Protein AF-A0A8C0GMZ9-F1 (afdb_monomer)

Mean predicted aligned error: 9.95 Å

Sequence (131 aa):
MNNCVLLEEQLIKKSQQKRRTSPSNFKVRFFVLTKSKLAYFEHRHGKKRTLKGSIELSRIKCVEIVKSDITIPCNYKYPFQVLHDNYLLYVFAPDRESRQRWVFTLKEGNLSPVCNQIKSSKSLIPALLSQ

Foldseek 3Di:
DPQDWPDKDWWWKWDLCPDVPDDTDIDTWIWTDGLFKIWTFDDDPPDDTHTPDIDTLLQWPDKAWDDDPDDDPDQFDTWIWTDGPNTIIIIGDNDDVRNVSVRVVSVVSNPDPDDPPPPPDDPDDPPDDDD

Organism: Chelonoidis abingdonii (NCBI:txid106734)

pLDDT: mean 81.91, std 19.22, range [35.94, 97.56]

Solvent-accessible surface area (backbone atoms only — not comparable to full-atom values): 8079 Å² total; per-residue (Å²): 132,86,81,56,68,76,46,71,49,77,32,37,33,44,53,62,49,92,47,94,86,49,72,86,44,78,41,77,27,41,36,39,29,41,85,59,31,45,34,33,21,44,73,50,92,98,49,78,72,40,83,73,50,71,43,49,36,92,49,48,79,47,68,46,79,53,86,70,98,60,88,65,96,55,94,40,78,27,40,31,38,40,34,32,91,94,43,59,42,43,37,22,20,78,39,67,64,56,35,50,52,53,48,50,53,53,49,57,56,53,69,56,83,66,73,90,73,84,85,80,86,85,90,76,81,83,90,80,88,89,130

Radius of gyration: 19.08 Å; Cα contacts (8 Å, |Δi|>4): 216; chains: 1; bounding box: 41×77×28 Å

Nearest PDB structures (foldseek):
  1b55-assembly1_A-2  TM=9.196E-01  e=3.802E-11  Homo sapiens
  1bwn-assembly1_A  TM=8.722E-01  e=1.535E-10  Homo sapiens
  2lul-assembly1_A  TM=8.577E-01  e=1.815E-10  Homo sapiens
  7csp-assembly1_A  TM=6.794E-01  e=3.666E-04  Mus musculus
  7cso-assembly3_C  TM=7.106E-01  e=6.059E-04  Mus musculus

Secondary structure (DSSP, 8-state):
----EEEEEEEEEEP---STT----EEEEEEEEESSEEEEEE--TTSPPEEEEEEEGGGEEEEEEPP--S--SSS--EEEEEEETTEEEEEEESSHHHHHHHHHHHHHHHS--S----SS-----------

Structure (mmCIF, N/CA/C/O backbone):
data_AF-A0A8C0GMZ9-F1
#
_entry.id   AF-A0A8C0GMZ9-F1
#
loop_
_atom_site.group_PDB
_atom_site.id
_atom_site.type_symbol
_atom_site.label_atom_id
_atom_site.label_alt_id
_atom_site.label_comp_id
_atom_site.label_asym_id
_atom_site.label_entity_id
_atom_site.label_seq_id
_atom_site.pdbx_PDB_ins_code
_atom_site.Cartn_x
_atom_site.Cartn_y
_atom_site.Cartn_z
_atom_site.occupancy
_atom_site.B_iso_or_equiv
_atom_site.auth_seq_id
_atom_site.auth_comp_id
_atom_site.auth_asym_id
_atom_site.auth_atom_id
_atom_site.pdbx_PDB_model_num
ATOM 1 N N . MET A 1 1 ? -22.283 4.941 6.975 1.00 40.41 1 MET A N 1
ATOM 2 C CA . MET A 1 1 ? -20.815 5.060 7.137 1.00 40.41 1 MET A CA 1
ATOM 3 C C . MET A 1 1 ? -20.193 5.075 5.754 1.00 40.41 1 MET A C 1
ATOM 5 O O . MET A 1 1 ? -20.191 4.053 5.078 1.00 40.41 1 MET A O 1
ATOM 9 N N . ASN A 1 2 ? -19.768 6.249 5.290 1.00 46.31 2 ASN A N 1
ATOM 10 C CA . ASN A 1 2 ? -19.282 6.433 3.926 1.00 46.31 2 ASN A CA 1
ATOM 11 C C . ASN A 1 2 ? -17.911 5.763 3.783 1.00 46.31 2 ASN A C 1
ATOM 13 O O . ASN A 1 2 ? -16.891 6.349 4.144 1.00 46.31 2 ASN A O 1
ATOM 17 N N . ASN A 1 3 ? -17.886 4.536 3.255 1.00 61.22 3 ASN A N 1
ATOM 18 C CA . ASN A 1 3 ? -16.670 3.833 2.836 1.00 61.22 3 ASN A CA 1
ATOM 19 C C . ASN A 1 3 ? -16.117 4.470 1.552 1.00 61.22 3 ASN A C 1
ATOM 21 O O . ASN A 1 3 ? -15.973 3.803 0.533 1.00 61.22 3 ASN A O 1
ATOM 25 N N . CYS A 1 4 ? -15.869 5.780 1.586 1.00 84.94 4 CYS A N 1
ATOM 26 C CA . CYS A 1 4 ? -15.321 6.503 0.453 1.00 84.94 4 CYS A CA 1
ATOM 27 C C . CYS A 1 4 ? -13.917 5.954 0.179 1.00 84.94 4 CYS A C 1
ATOM 29 O O . CYS A 1 4 ? -13.019 6.060 1.025 1.00 84.94 4 CYS A O 1
ATOM 31 N N . VAL A 1 5 ? -13.780 5.288 -0.965 1.00 91.62 5 VAL A N 1
ATOM 32 C CA . VAL A 1 5 ? -12.515 4.754 -1.460 1.00 91.62 5 VAL A CA 1
ATOM 33 C C . VAL A 1 5 ? -11.678 5.938 -1.928 1.00 91.62 5 VAL A C 1
ATOM 35 O O . VAL A 1 5 ? -12.127 6.731 -2.748 1.00 91.62 5 VAL A O 1
ATOM 38 N N . LEU A 1 6 ? -10.479 6.072 -1.364 1.00 93.81 6 LEU A N 1
ATOM 39 C CA . LEU A 1 6 ? -9.516 7.109 -1.730 1.00 93.81 6 LEU A CA 1
ATOM 40 C C . LEU A 1 6 ? -8.681 6.674 -2.933 1.00 93.81 6 LEU A C 1
ATOM 42 O O . LEU A 1 6 ? -8.455 7.464 -3.841 1.00 93.81 6 LEU A O 1
ATOM 46 N N . LEU A 1 7 ? -8.225 5.419 -2.927 1.00 96.19 7 LEU A N 1
ATOM 47 C CA . LEU A 1 7 ? -7.484 4.801 -4.021 1.00 96.19 7 LEU A CA 1
ATOM 48 C C . LEU A 1 7 ? -7.869 3.335 -4.129 1.00 96.19 7 LEU A C 1
ATOM 50 O O . LEU A 1 7 ? -8.042 2.651 -3.118 1.00 96.19 7 LEU A O 1
ATOM 54 N N . GLU A 1 8 ? -7.919 2.829 -5.349 1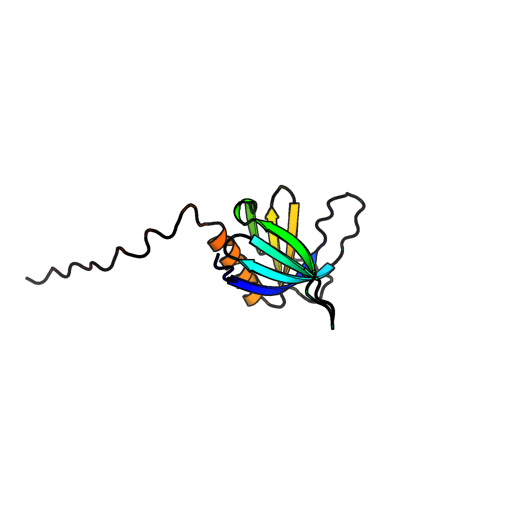.00 96.19 8 GLU A N 1
ATOM 55 C CA . GLU A 1 8 ? -7.929 1.401 -5.596 1.00 96.19 8 GLU A CA 1
ATOM 56 C C . GLU A 1 8 ? -7.160 1.064 -6.866 1.00 96.19 8 GLU A C 1
ATOM 58 O O . GLU A 1 8 ? -7.229 1.785 -7.857 1.00 96.19 8 GLU A O 1
ATOM 63 N N . GLU A 1 9 ? -6.371 -0.005 -6.818 1.00 96.12 9 GLU A N 1
ATOM 64 C CA . GLU A 1 9 ? -5.490 -0.375 -7.923 1.00 96.12 9 GLU A CA 1
ATOM 65 C C . GLU A 1 9 ? -5.011 -1.819 -7.782 1.00 96.12 9 GLU A C 1
ATOM 67 O O . GLU A 1 9 ? -4.903 -2.368 -6.680 1.00 96.12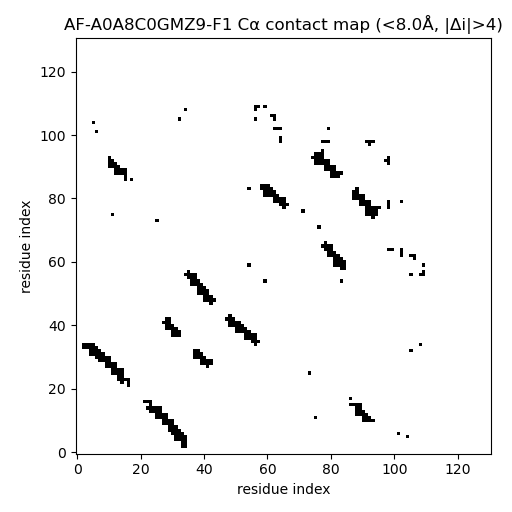 9 GLU A O 1
ATOM 72 N N . GLN A 1 10 ? -4.683 -2.452 -8.905 1.00 95.88 10 GLN A N 1
ATOM 73 C CA . GLN A 1 10 ? -3.991 -3.730 -8.898 1.00 95.88 10 GLN A CA 1
ATOM 74 C C . GLN A 1 10 ? -2.487 -3.513 -8.703 1.00 95.88 10 GLN A C 1
ATOM 76 O O . GLN A 1 10 ? -1.820 -2.950 -9.561 1.00 95.88 10 GLN A O 1
ATOM 81 N N . LEU A 1 11 ? -1.939 -4.019 -7.598 1.00 96.12 11 LEU A N 1
ATOM 82 C CA . LEU A 1 11 ? -0.521 -3.900 -7.250 1.00 96.12 11 LEU A CA 1
ATOM 83 C C . LEU A 1 11 ? 0.079 -5.281 -6.965 1.00 96.12 11 LEU A C 1
ATOM 85 O O . LEU A 1 11 ? -0.634 -6.252 -6.684 1.00 96.12 11 LEU A O 1
ATOM 89 N N . ILE A 1 12 ? 1.407 -5.391 -6.985 1.00 95.25 12 ILE A N 1
ATOM 90 C CA . ILE A 1 12 ? 2.094 -6.625 -6.586 1.00 95.25 12 ILE A CA 1
ATOM 91 C C . ILE A 1 12 ? 2.523 -6.506 -5.128 1.00 95.25 12 ILE A C 1
ATOM 93 O O . ILE A 1 12 ? 3.249 -5.599 -4.744 1.00 95.25 12 ILE A O 1
ATOM 97 N N . LYS A 1 13 ? 2.107 -7.466 -4.307 1.00 94.50 13 LYS A N 1
ATOM 98 C CA . LYS A 1 13 ? 2.488 -7.581 -2.900 1.00 94.50 13 LYS A CA 1
ATOM 99 C C . LYS A 1 13 ? 3.576 -8.639 -2.725 1.00 94.50 13 LYS A C 1
ATOM 101 O O . LYS A 1 13 ? 3.390 -9.775 -3.167 1.00 94.50 13 LYS A O 1
ATOM 106 N N . LYS A 1 14 ? 4.632 -8.328 -1.966 1.00 92.31 14 LYS A N 1
ATOM 107 C CA . LYS A 1 14 ? 5.573 -9.337 -1.439 1.00 92.31 14 LYS A CA 1
ATOM 108 C C . LYS A 1 14 ? 5.030 -9.967 -0.152 1.00 92.31 14 LYS A C 1
ATOM 110 O O . LYS A 1 14 ? 4.336 -9.331 0.655 1.00 92.31 14 LYS A O 1
ATOM 115 N N . SER A 1 15 ? 5.316 -11.242 0.075 1.00 87.31 15 SER A N 1
ATOM 116 C CA . SER A 1 15 ? 5.094 -11.886 1.372 1.00 87.31 15 SER A CA 1
ATOM 117 C C . SER A 1 15 ? 5.911 -11.180 2.457 1.00 87.31 15 SER A C 1
ATOM 119 O O . SER A 1 15 ? 7.091 -10.916 2.256 1.00 87.31 15 SER A O 1
ATOM 121 N N . GLN A 1 16 ? 5.308 -10.941 3.624 1.00 85.31 16 GLN A N 1
ATOM 122 C CA . GLN A 1 16 ? 5.971 -10.277 4.759 1.00 85.31 16 GLN A CA 1
ATOM 123 C C . GLN A 1 16 ? 6.966 -11.194 5.502 1.00 85.31 16 GLN A C 1
ATOM 125 O O . GLN A 1 16 ? 7.560 -10.760 6.474 1.00 85.31 16 GLN A O 1
ATOM 130 N N . GLN A 1 17 ? 7.105 -12.463 5.085 1.00 80.12 17 GLN A N 1
ATOM 131 C CA . GLN A 1 17 ? 8.015 -13.462 5.674 1.00 80.12 17 GLN A CA 1
ATOM 132 C C . GLN A 1 17 ? 7.959 -13.517 7.212 1.00 80.12 17 GLN A C 1
ATOM 134 O O . GLN A 1 17 ? 8.977 -13.508 7.890 1.00 80.12 17 GLN A O 1
ATOM 139 N N . LYS A 1 18 ? 6.745 -13.619 7.773 1.00 79.75 18 LYS A N 1
ATOM 140 C CA . LYS A 1 18 ? 6.526 -13.661 9.232 1.00 79.75 18 LYS A CA 1
ATOM 141 C C . LYS A 1 18 ? 7.203 -14.849 9.938 1.00 79.75 18 LYS A C 1
ATOM 143 O O . LYS A 1 18 ? 7.337 -14.827 11.154 1.00 79.75 18 LYS A O 1
ATOM 148 N N . ARG A 1 19 ? 7.603 -15.889 9.195 1.00 81.12 19 ARG A N 1
ATOM 149 C CA . ARG A 1 19 ? 8.441 -16.998 9.677 1.00 81.12 19 ARG A CA 1
ATOM 150 C C . ARG A 1 19 ? 9.739 -17.026 8.873 1.00 81.12 19 ARG A C 1
ATOM 152 O O . ARG A 1 19 ? 9.684 -16.884 7.651 1.00 81.12 19 ARG A O 1
ATOM 159 N N . ARG A 1 20 ? 10.869 -17.305 9.535 1.00 76.62 20 ARG A N 1
ATOM 160 C CA . ARG A 1 20 ? 12.224 -17.293 8.941 1.00 76.62 20 ARG A CA 1
ATOM 161 C C . ARG A 1 20 ? 12.351 -18.130 7.662 1.00 76.62 20 ARG A C 1
ATOM 163 O O . ARG A 1 20 ? 13.004 -17.710 6.720 1.00 76.62 20 ARG A O 1
ATOM 170 N N . THR A 1 21 ? 11.700 -19.289 7.608 1.00 82.12 21 THR A N 1
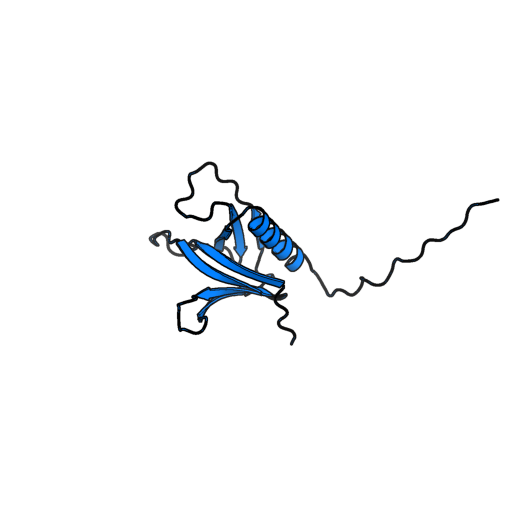ATOM 171 C CA . THR A 1 21 ? 11.769 -20.235 6.479 1.00 82.12 21 THR A CA 1
ATOM 172 C C . THR A 1 21 ? 10.749 -19.957 5.369 1.00 82.12 21 THR A C 1
ATOM 174 O O . THR A 1 21 ? 10.660 -20.720 4.412 1.00 82.12 21 THR A O 1
ATOM 177 N N . SER A 1 22 ? 9.941 -18.893 5.475 1.00 79.06 22 SER A N 1
ATOM 178 C CA . SER A 1 22 ? 8.889 -18.615 4.489 1.00 79.06 22 SER A CA 1
ATOM 179 C C . SER A 1 22 ? 9.473 -18.123 3.159 1.00 79.06 22 SER A C 1
ATOM 181 O O . SER A 1 22 ? 10.183 -17.108 3.152 1.00 79.06 22 SER A O 1
ATOM 183 N N . PRO A 1 23 ? 9.107 -18.750 2.024 1.00 78.12 23 PRO A N 1
ATOM 184 C CA . PRO A 1 23 ? 9.517 -18.286 0.705 1.00 78.12 23 PRO A CA 1
ATOM 185 C C . PRO A 1 23 ? 9.061 -16.851 0.430 1.00 78.12 23 PRO A C 1
ATOM 187 O O . PRO A 1 23 ? 7.956 -16.447 0.810 1.00 78.12 23 PRO A O 1
ATOM 190 N N . SER A 1 24 ? 9.906 -16.091 -0.268 1.00 79.88 24 SER A N 1
ATOM 191 C CA . SER A 1 24 ? 9.575 -14.742 -0.724 1.00 79.88 24 SER A CA 1
ATOM 192 C C . SER A 1 24 ? 8.674 -14.810 -1.953 1.00 79.88 24 SER A C 1
ATOM 194 O O . SER A 1 24 ? 9.136 -15.030 -3.066 1.00 79.88 24 SER A O 1
ATOM 196 N N . ASN A 1 25 ? 7.371 -14.639 -1.748 1.00 88.31 25 ASN A N 1
ATOM 197 C CA . ASN A 1 25 ? 6.380 -14.752 -2.811 1.00 88.31 25 ASN A CA 1
ATOM 198 C C . ASN A 1 25 ? 5.837 -13.387 -3.227 1.00 88.31 25 ASN A C 1
ATOM 200 O O . ASN A 1 25 ? 5.406 -12.599 -2.383 1.00 88.31 25 ASN A O 1
ATOM 204 N N . PHE A 1 26 ? 5.769 -13.158 -4.537 1.00 90.88 26 PHE A N 1
ATOM 205 C CA . PHE A 1 26 ? 5.122 -12.001 -5.150 1.00 90.88 26 PHE A CA 1
ATOM 206 C C . PHE A 1 26 ? 3.729 -12.398 -5.626 1.00 90.88 26 PHE A C 1
ATOM 208 O O . PHE A 1 26 ? 3.555 -13.415 -6.299 1.00 90.88 26 PHE A O 1
ATOM 215 N N . LYS A 1 27 ? 2.711 -11.631 -5.241 1.00 92.25 27 LYS A N 1
ATOM 216 C CA . LYS A 1 27 ? 1.322 -11.914 -5.603 1.00 92.25 27 LYS A CA 1
ATOM 217 C C . LYS A 1 27 ? 0.611 -10.636 -6.014 1.00 92.25 27 LYS A C 1
ATOM 219 O O . LYS A 1 27 ? 0.598 -9.668 -5.259 1.00 92.25 27 LYS A O 1
ATOM 224 N N . VAL A 1 28 ? -0.036 -10.679 -7.172 1.00 93.94 28 VAL A N 1
ATOM 225 C CA . VAL A 1 28 ? -0.956 -9.632 -7.620 1.00 93.94 28 VAL A CA 1
ATOM 226 C C . VAL A 1 28 ? -2.148 -9.574 -6.664 1.00 93.94 28 VAL A C 1
ATOM 228 O O . VAL A 1 28 ? -2.736 -10.607 -6.314 1.00 93.94 28 VAL A O 1
ATOM 231 N N . ARG A 1 29 ? -2.476 -8.377 -6.184 1.00 95.69 29 ARG A N 1
ATOM 232 C CA . ARG A 1 29 ? -3.608 -8.113 -5.295 1.00 95.69 29 ARG A CA 1
ATOM 233 C C . ARG A 1 29 ? -4.282 -6.817 -5.711 1.00 95.69 29 ARG A C 1
ATOM 235 O O . ARG A 1 29 ? -3.616 -5.874 -6.119 1.00 95.69 29 ARG A O 1
ATOM 242 N N . PHE A 1 30 ? -5.598 -6.779 -5.565 1.00 96.25 30 PHE A N 1
ATOM 243 C CA . PHE A 1 30 ? -6.352 -5.547 -5.730 1.00 96.25 30 PHE A CA 1
ATOM 244 C C . PHE A 1 30 ? -6.357 -4.812 -4.390 1.00 96.25 30 PHE A C 1
ATOM 246 O O . PHE A 1 30 ? -6.900 -5.339 -3.418 1.00 96.25 30 PHE A O 1
ATOM 253 N N . PHE A 1 31 ? -5.688 -3.669 -4.312 1.00 97.44 31 PHE A N 1
ATOM 254 C CA . PHE A 1 31 ? -5.610 -2.842 -3.114 1.00 97.44 31 PHE A CA 1
ATOM 255 C C . PHE A 1 31 ? -6.726 -1.806 -3.118 1.00 97.44 31 PHE A C 1
ATOM 257 O O . PHE A 1 31 ? -7.063 -1.267 -4.163 1.00 97.44 31 PHE A O 1
ATOM 264 N N . VAL A 1 32 ? -7.279 -1.536 -1.939 1.00 96.88 32 VAL A N 1
ATOM 265 C CA . VAL A 1 32 ? -8.301 -0.517 -1.701 1.00 96.88 32 VAL A CA 1
ATOM 266 C C . VAL A 1 32 ? -7.907 0.247 -0.446 1.00 96.88 32 VAL A C 1
ATOM 268 O O . VAL A 1 32 ? -7.787 -0.337 0.634 1.00 96.88 32 VAL A O 1
ATOM 271 N N . LEU A 1 33 ? -7.704 1.548 -0.590 1.00 96.25 33 LEU A N 1
ATOM 272 C CA . LEU A 1 33 ? -7.460 2.483 0.494 1.00 96.25 33 LEU A CA 1
ATOM 273 C C . LEU A 1 33 ? -8.740 3.249 0.793 1.00 96.25 33 LEU A C 1
ATOM 275 O O . LEU A 1 33 ? -9.316 3.884 -0.087 1.00 96.25 33 LEU A O 1
ATOM 279 N N . THR A 1 34 ? -9.165 3.222 2.046 1.00 94.31 34 THR A N 1
ATOM 280 C CA . THR A 1 34 ? -10.224 4.088 2.567 1.00 94.31 34 THR A CA 1
ATOM 281 C C . THR A 1 34 ? -9.637 5.055 3.588 1.00 94.31 34 THR A C 1
ATOM 283 O O . THR A 1 34 ? -8.463 4.970 3.940 1.00 94.31 34 THR A O 1
ATOM 286 N N . LYS A 1 35 ? -10.475 5.939 4.134 1.00 90.88 35 LYS A N 1
ATOM 287 C CA . LYS A 1 35 ? -10.097 6.835 5.240 1.00 90.88 35 LYS A CA 1
ATOM 288 C C . LYS A 1 35 ? -9.732 6.120 6.550 1.00 90.88 35 LYS A C 1
ATOM 290 O O . LYS A 1 35 ? -9.273 6.776 7.471 1.00 90.88 35 LYS A O 1
ATOM 295 N N . SER A 1 36 ? -9.985 4.815 6.671 1.00 91.62 36 SER A N 1
ATOM 296 C CA . SER A 1 36 ? -9.765 4.063 7.916 1.00 91.62 36 SER A CA 1
ATOM 297 C C . SER A 1 36 ? -8.813 2.883 7.768 1.00 91.62 36 SER A C 1
ATOM 299 O O . SER A 1 36 ? -8.195 2.473 8.750 1.00 91.62 36 SER A O 1
ATOM 301 N N . LYS A 1 37 ? -8.671 2.317 6.563 1.00 95.00 37 LYS A N 1
ATOM 302 C CA . LYS A 1 37 ? -7.835 1.135 6.352 1.00 95.00 37 LYS A CA 1
ATOM 303 C C . LYS A 1 37 ? -7.312 1.004 4.928 1.00 95.00 37 LYS A C 1
ATOM 305 O O . LYS A 1 37 ? -7.956 1.403 3.961 1.00 95.00 37 LYS A O 1
ATOM 310 N N . LEU A 1 38 ? -6.184 0.317 4.819 1.00 96.75 38 LEU A N 1
ATOM 311 C CA . LEU A 1 38 ? -5.646 -0.258 3.596 1.00 96.75 38 LEU A CA 1
ATOM 312 C C . LEU A 1 38 ? -6.013 -1.746 3.545 1.00 96.75 38 LEU A C 1
ATOM 314 O O . LEU A 1 38 ? -5.515 -2.540 4.342 1.00 96.75 38 LEU A O 1
ATOM 318 N N . ALA A 1 39 ? -6.873 -2.148 2.615 1.00 96.88 39 ALA A N 1
ATOM 319 C CA . ALA A 1 39 ? -7.275 -3.538 2.408 1.00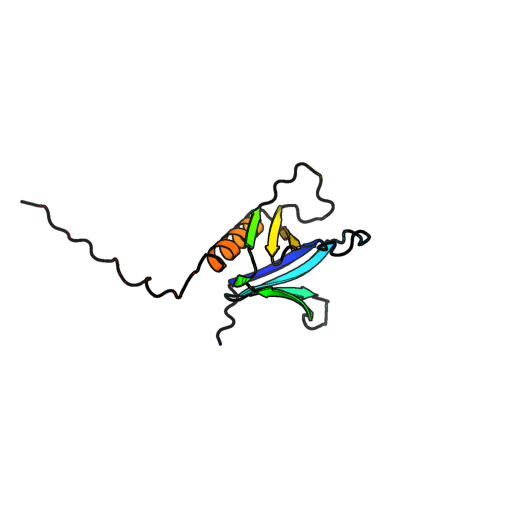 96.88 39 ALA A CA 1
ATOM 320 C C . ALA A 1 39 ? -6.749 -4.073 1.074 1.00 96.88 39 ALA A C 1
ATOM 322 O O . ALA A 1 39 ? -6.577 -3.324 0.117 1.00 96.88 39 ALA A O 1
ATOM 323 N N . TYR A 1 40 ? -6.507 -5.380 0.994 1.00 96.81 40 TYR A N 1
ATOM 324 C CA . TYR A 1 40 ? -6.125 -6.022 -0.258 1.00 96.81 40 TYR A CA 1
ATOM 325 C C . TYR A 1 40 ? -6.823 -7.359 -0.465 1.00 96.81 40 TYR A C 1
ATOM 327 O O . TYR A 1 40 ? -6.989 -8.178 0.447 1.00 96.81 40 TYR A O 1
ATOM 335 N N . PHE A 1 41 ? -7.200 -7.586 -1.716 1.00 96.19 41 PHE A N 1
ATOM 336 C CA . PHE A 1 41 ? -8.064 -8.673 -2.129 1.00 96.19 41 PHE A CA 1
ATOM 337 C C . PHE A 1 41 ? -7.368 -9.559 -3.155 1.00 96.19 41 PHE A C 1
ATOM 339 O O . PHE A 1 41 ? -6.560 -9.115 -3.974 1.00 96.19 41 PHE A O 1
ATOM 346 N N . GLU A 1 42 ? -7.697 -10.841 -3.114 1.00 94.75 42 GLU A N 1
ATOM 347 C CA . GLU A 1 42 ? -7.475 -11.732 -4.240 1.00 94.75 42 GLU A CA 1
ATOM 348 C C . GLU A 1 42 ? -8.609 -11.533 -5.247 1.00 94.75 42 GLU A C 1
ATOM 350 O O . GLU A 1 42 ? -9.788 -11.633 -4.896 1.00 94.75 42 GLU A O 1
ATOM 355 N N . HIS A 1 43 ? -8.238 -11.248 -6.492 1.00 87.94 43 HIS A N 1
ATOM 356 C CA . HIS A 1 43 ? -9.158 -11.159 -7.612 1.00 87.94 43 HIS A CA 1
ATOM 357 C C . HIS A 1 43 ? -8.873 -12.330 -8.554 1.00 87.94 43 HIS A C 1
ATOM 359 O O . HIS A 1 43 ? -7.756 -12.473 -9.047 1.00 87.94 43 HIS A O 1
ATOM 365 N N . ARG A 1 44 ? -9.861 -13.209 -8.730 1.00 86.38 44 ARG A N 1
ATOM 366 C CA . ARG A 1 44 ? -9.820 -14.314 -9.694 1.00 86.38 44 ARG A CA 1
ATOM 367 C C . ARG A 1 44 ? -10.937 -14.088 -10.702 1.00 86.38 44 ARG A C 1
ATOM 369 O O . ARG A 1 44 ? -12.031 -13.692 -10.300 1.00 86.38 44 ARG A O 1
ATOM 376 N N . HIS A 1 45 ? -10.671 -14.363 -11.975 1.00 84.38 45 HIS A N 1
ATOM 377 C CA . HIS A 1 45 ? -11.686 -14.271 -13.022 1.00 84.38 45 HIS A CA 1
ATOM 378 C C . HIS A 1 45 ? -12.919 -15.108 -12.651 1.00 84.38 45 HIS A C 1
ATOM 380 O O . HIS A 1 45 ? -12.792 -16.229 -12.155 1.00 84.38 45 HIS A O 1
ATOM 386 N N . GLY A 1 46 ? -14.107 -14.523 -12.821 1.00 86.06 46 GLY A N 1
ATOM 387 C CA . GLY A 1 46 ? -15.385 -15.172 -12.510 1.00 86.06 46 GLY A CA 1
ATOM 388 C C . GLY A 1 46 ? -15.704 -15.336 -11.017 1.00 86.06 46 GLY A C 1
ATOM 389 O O . GLY A 1 46 ? -16.691 -15.986 -10.687 1.00 86.06 46 GLY A O 1
ATOM 390 N N . LYS A 1 47 ? -14.906 -14.774 -10.093 1.00 87.12 47 LYS A N 1
ATOM 391 C CA . LYS A 1 47 ? -15.164 -14.859 -8.643 1.00 87.12 47 LYS A CA 1
ATOM 392 C C . LYS A 1 47 ? -15.205 -13.486 -7.978 1.00 87.12 47 LYS A C 1
ATOM 394 O O . LYS A 1 47 ? -14.475 -12.566 -8.347 1.00 87.12 47 LYS A O 1
ATOM 399 N N . LYS A 1 48 ? -16.023 -13.370 -6.925 1.00 88.50 48 LYS A N 1
ATOM 400 C CA . LYS A 1 48 ? -16.034 -12.190 -6.048 1.00 88.50 48 LYS A CA 1
ATOM 401 C C . LYS A 1 48 ? -14.652 -11.988 -5.414 1.00 88.50 48 LYS A C 1
ATOM 403 O O . LYS A 1 48 ? -13.960 -12.949 -5.066 1.00 88.50 48 LYS A O 1
ATOM 408 N N . ARG A 1 49 ? -14.253 -10.722 -5.254 1.00 91.12 49 ARG A N 1
ATOM 409 C CA . ARG A 1 49 ? -12.994 -10.345 -4.593 1.00 91.12 49 ARG A CA 1
ATOM 410 C C . ARG A 1 49 ? -12.981 -10.906 -3.168 1.00 91.12 49 ARG A C 1
ATOM 412 O O . ARG A 1 49 ? -13.902 -10.660 -2.397 1.00 91.12 49 ARG A O 1
ATOM 419 N N . THR A 1 50 ? -11.935 -11.653 -2.821 1.00 95.06 50 THR A N 1
ATOM 420 C CA . THR A 1 50 ? -11.787 -12.263 -1.489 1.00 95.06 50 THR A CA 1
ATOM 421 C C . THR A 1 50 ? -10.775 -11.471 -0.670 1.00 95.06 50 THR A C 1
ATOM 423 O O . THR A 1 50 ? -9.635 -11.312 -1.110 1.00 95.06 50 THR A O 1
ATOM 426 N N . LEU A 1 51 ? -11.157 -10.985 0.515 1.00 96.12 51 LEU A N 1
ATOM 427 C CA . LEU A 1 51 ? -10.250 -10.242 1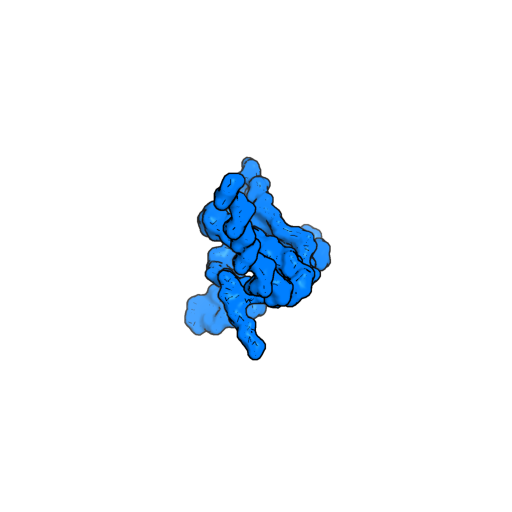.398 1.00 96.12 51 LEU A CA 1
ATOM 428 C C . LEU A 1 51 ? -9.092 -11.145 1.846 1.00 96.12 51 LEU A C 1
ATOM 430 O O . LEU A 1 51 ? -9.312 -12.248 2.340 1.00 96.12 51 LEU A O 1
ATOM 434 N N . LYS A 1 52 ? -7.851 -10.685 1.663 1.00 95.31 52 LYS A N 1
ATOM 435 C CA . LYS A 1 52 ? -6.644 -11.410 2.107 1.00 95.31 52 LYS A CA 1
ATOM 436 C C . LYS A 1 52 ? -5.945 -10.750 3.280 1.00 95.31 52 LYS A C 1
ATOM 438 O O . LYS A 1 52 ? -5.182 -11.415 3.972 1.00 95.31 52 LYS A O 1
ATOM 443 N N . GLY A 1 53 ? -6.186 -9.466 3.489 1.00 94.56 53 GLY A N 1
ATOM 444 C CA . GLY A 1 53 ? -5.721 -8.760 4.664 1.00 94.56 53 GLY A CA 1
ATOM 445 C C . GLY A 1 53 ? -6.120 -7.297 4.625 1.00 94.56 53 GLY A C 1
ATOM 446 O O . GLY A 1 53 ? -6.470 -6.752 3.577 1.00 94.56 53 GLY A O 1
ATOM 447 N N . SER A 1 54 ? -6.054 -6.678 5.793 1.00 95.75 54 SER A N 1
ATOM 448 C CA . SER A 1 54 ? -6.291 -5.258 5.988 1.00 95.75 54 SER A CA 1
ATOM 449 C C . SER A 1 54 ? -5.374 -4.724 7.075 1.00 95.75 54 SER A C 1
ATOM 451 O O . SER A 1 54 ? -5.020 -5.454 7.998 1.00 95.75 54 SER A O 1
ATOM 453 N N . ILE A 1 55 ? -5.005 -3.459 6.946 1.00 95.25 55 ILE A N 1
ATOM 454 C CA . ILE A 1 55 ? -4.196 -2.706 7.897 1.00 95.25 55 ILE A CA 1
ATOM 455 C C . ILE A 1 55 ? -4.989 -1.440 8.204 1.00 95.25 55 ILE A C 1
ATOM 457 O O . ILE A 1 55 ? -5.348 -0.709 7.283 1.00 95.25 55 ILE A O 1
ATOM 461 N N . GLU A 1 56 ? -5.310 -1.204 9.469 1.00 94.62 56 GLU A N 1
ATOM 462 C CA . GLU A 1 56 ? -5.909 0.066 9.888 1.00 94.62 56 GLU A CA 1
ATOM 463 C C . GLU A 1 56 ? -4.875 1.184 9.761 1.00 94.62 56 GLU A C 1
ATOM 465 O O . GLU A 1 56 ? -3.702 0.970 10.070 1.00 94.62 56 GLU A O 1
ATOM 470 N N . LEU A 1 57 ? -5.293 2.370 9.313 1.00 93.06 57 LEU A N 1
ATOM 471 C CA . LEU A 1 57 ? -4.361 3.487 9.112 1.00 93.06 57 LEU A CA 1
ATOM 472 C C . LEU A 1 57 ? -3.667 3.899 10.418 1.00 93.06 57 LEU A C 1
ATOM 474 O O . LEU A 1 57 ? -2.467 4.140 10.420 1.00 93.06 57 LEU A O 1
ATOM 478 N N . SER A 1 58 ? -4.374 3.827 11.548 1.00 92.12 58 SER A N 1
ATOM 479 C CA . SER A 1 58 ? -3.822 4.058 12.894 1.00 92.12 58 SER A CA 1
ATOM 480 C C . SER A 1 58 ? -2.645 3.144 13.260 1.00 92.12 58 SER A C 1
ATOM 482 O O . SER A 1 58 ? -1.852 3.481 14.135 1.00 92.12 58 SER A O 1
ATOM 484 N N . ARG A 1 59 ? -2.520 1.980 12.611 1.00 93.69 59 ARG A N 1
ATOM 485 C CA . ARG A 1 59 ? -1.459 0.992 12.864 1.00 93.69 59 ARG A CA 1
ATOM 486 C C . ARG A 1 59 ? -0.258 1.175 11.939 1.00 93.69 59 ARG A C 1
ATOM 488 O O . ARG A 1 59 ? 0.782 0.544 12.153 1.00 93.69 59 ARG A O 1
ATOM 495 N N . ILE A 1 60 ? -0.385 2.012 10.907 1.00 94.81 60 ILE A N 1
ATOM 496 C CA . ILE A 1 60 ? 0.711 2.328 9.996 1.00 94.81 60 ILE A CA 1
ATOM 497 C C . ILE A 1 60 ? 1.650 3.315 10.687 1.00 94.81 60 ILE A C 1
ATOM 499 O O . ILE A 1 60 ? 1.280 4.433 11.019 1.00 94.81 60 ILE A O 1
ATOM 503 N N . LYS A 1 61 ? 2.899 2.894 10.872 1.00 94.06 61 LYS A N 1
ATOM 504 C CA . LYS A 1 61 ? 3.956 3.694 11.501 1.00 94.06 61 LYS A CA 1
ATOM 505 C C . LYS A 1 61 ? 4.721 4.537 10.485 1.00 94.06 61 LYS A C 1
ATOM 507 O O . LYS A 1 61 ? 5.200 5.613 10.811 1.00 94.06 61 LYS A O 1
ATOM 512 N N . CYS A 1 62 ? 4.900 4.022 9.269 1.00 93.38 62 CYS A N 1
ATOM 513 C CA . CYS A 1 62 ? 5.714 4.670 8.245 1.00 93.38 62 CYS A CA 1
ATOM 514 C C . CYS A 1 62 ? 5.346 4.155 6.849 1.00 93.38 62 CYS A C 1
ATOM 516 O O . CYS A 1 62 ? 5.018 2.975 6.686 1.00 93.38 62 CYS A O 1
ATOM 518 N N . VAL A 1 63 ? 5.426 5.027 5.843 1.00 96.25 63 VAL A N 1
ATOM 519 C CA . VAL A 1 63 ? 5.250 4.682 4.427 1.00 96.25 63 VAL A CA 1
ATOM 520 C C . VAL A 1 63 ? 6.352 5.352 3.633 1.00 96.25 63 VAL A C 1
ATOM 522 O O . VAL A 1 63 ? 6.455 6.569 3.681 1.00 96.25 63 VAL A O 1
ATOM 525 N N . GLU A 1 64 ? 7.157 4.598 2.891 1.00 95.19 64 GLU A N 1
ATOM 526 C CA . GLU A 1 64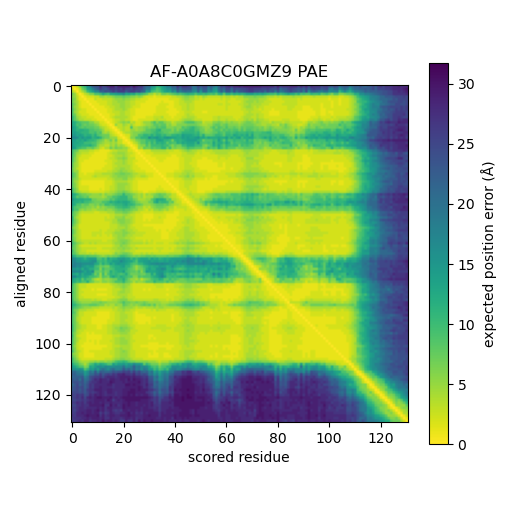 ? 8.282 5.176 2.149 1.00 95.19 64 GLU A CA 1
ATOM 527 C C . GLU A 1 64 ? 8.450 4.587 0.756 1.00 95.19 64 GLU A C 1
ATOM 529 O O . GLU A 1 64 ? 8.173 3.410 0.509 1.00 95.19 64 GLU A O 1
ATOM 534 N N . ILE A 1 65 ? 8.948 5.420 -0.158 1.00 95.56 65 ILE A N 1
ATOM 535 C CA . ILE A 1 65 ? 9.433 4.957 -1.457 1.00 95.56 65 ILE A CA 1
ATOM 536 C C . ILE A 1 65 ? 10.715 4.162 -1.222 1.00 95.56 65 ILE A C 1
ATOM 538 O O . ILE A 1 65 ? 11.637 4.635 -0.563 1.00 95.56 65 ILE A O 1
ATOM 542 N N . VAL A 1 66 ? 10.795 2.972 -1.812 1.00 91.62 66 VAL A N 1
ATOM 543 C CA . VAL A 1 66 ? 12.005 2.153 -1.747 1.00 91.62 66 VAL A CA 1
ATOM 544 C C . VAL A 1 66 ? 12.821 2.423 -3.005 1.00 91.62 66 VAL A C 1
ATOM 546 O O . VAL A 1 66 ? 12.327 2.267 -4.124 1.00 91.62 66 VAL A O 1
ATOM 549 N N . LYS A 1 67 ? 14.071 2.854 -2.827 1.00 85.81 67 LYS A N 1
ATOM 550 C CA . LYS A 1 67 ? 15.069 2.866 -3.901 1.00 85.81 67 LYS A CA 1
ATOM 551 C C . LYS A 1 67 ? 15.679 1.470 -3.967 1.00 85.81 67 LYS A C 1
ATOM 553 O O . LYS A 1 67 ? 15.980 0.889 -2.928 1.00 85.81 67 LYS A O 1
ATOM 558 N N . SER A 1 68 ? 15.779 0.904 -5.161 1.00 72.56 68 SER A N 1
ATOM 559 C CA . SER A 1 68 ? 16.370 -0.415 -5.347 1.00 72.56 68 SER A CA 1
ATOM 560 C C . SER A 1 68 ? 17.406 -0.330 -6.449 1.00 72.56 68 SER A C 1
ATOM 562 O O . SER A 1 68 ? 17.056 -0.049 -7.591 1.00 72.56 68 SER A O 1
ATOM 564 N N . ASP A 1 69 ? 18.654 -0.597 -6.081 1.00 71.31 69 ASP A N 1
ATOM 565 C CA . ASP A 1 69 ? 19.778 -0.732 -7.014 1.00 71.31 69 ASP A CA 1
ATOM 566 C C . ASP A 1 69 ? 19.901 -2.178 -7.536 1.00 71.31 69 ASP A C 1
ATOM 568 O O . ASP A 1 69 ? 20.797 -2.513 -8.303 1.00 71.31 69 ASP A O 1
ATOM 572 N N . ILE A 1 70 ? 18.980 -3.052 -7.111 1.00 71.81 70 ILE A N 1
ATOM 573 C CA . ILE A 1 70 ? 18.934 -4.476 -7.441 1.00 71.81 70 ILE A CA 1
ATOM 574 C C . ILE A 1 70 ? 17.786 -4.721 -8.420 1.00 71.81 70 ILE A C 1
ATOM 576 O O . ILE A 1 70 ? 16.710 -4.125 -8.327 1.00 71.81 70 ILE A O 1
ATOM 580 N N . THR A 1 71 ? 17.987 -5.651 -9.349 1.00 73.12 71 THR A N 1
ATOM 581 C CA . THR A 1 71 ? 16.953 -6.079 -10.289 1.00 73.12 71 THR A CA 1
ATOM 582 C C . THR A 1 71 ? 15.754 -6.678 -9.551 1.00 73.12 71 THR A C 1
ATOM 584 O O . THR A 1 71 ? 15.813 -7.741 -8.936 1.00 73.12 71 THR A O 1
ATOM 587 N N . ILE A 1 72 ? 14.616 -5.986 -9.623 1.00 76.50 72 ILE A N 1
ATOM 588 C CA . ILE A 1 72 ? 13.362 -6.462 -9.035 1.00 76.50 72 ILE A CA 1
ATOM 589 C C . ILE A 1 72 ? 12.847 -7.643 -9.878 1.00 76.50 72 ILE A C 1
ATOM 591 O O . ILE A 1 72 ? 12.573 -7.443 -11.066 1.00 76.50 72 ILE A O 1
ATOM 595 N N . PRO A 1 73 ? 12.637 -8.843 -9.303 1.00 74.50 73 PRO A N 1
ATOM 596 C CA . PRO A 1 73 ? 12.262 -10.051 -10.048 1.00 74.50 73 PRO A CA 1
ATOM 597 C C . PRO A 1 73 ? 10.773 -10.101 -10.449 1.00 74.50 73 PRO A C 1
ATOM 599 O O . PRO A 1 73 ? 10.234 -11.170 -10.715 1.00 74.50 73 PRO A O 1
ATOM 602 N N . CYS A 1 74 ? 10.071 -8.964 -10.467 1.00 76.38 74 CYS A N 1
ATOM 603 C CA . CYS A 1 74 ? 8.671 -8.871 -10.884 1.00 76.38 74 CYS A CA 1
ATOM 604 C C . CYS A 1 74 ? 8.464 -7.765 -11.930 1.00 76.38 74 CYS A C 1
ATOM 606 O O . CYS A 1 74 ? 9.329 -6.907 -12.125 1.00 76.38 74 CYS A O 1
ATOM 608 N N . ASN A 1 75 ? 7.315 -7.789 -12.612 1.00 80.06 75 ASN A N 1
ATOM 609 C CA . ASN A 1 75 ? 7.016 -6.867 -13.715 1.00 80.06 75 ASN A CA 1
ATOM 610 C C . ASN A 1 75 ? 6.858 -5.407 -13.260 1.00 80.06 75 ASN A C 1
ATOM 612 O O . ASN A 1 75 ? 7.031 -4.501 -14.064 1.00 80.06 75 ASN A O 1
ATOM 616 N N . TYR A 1 76 ? 6.542 -5.165 -11.984 1.00 86.44 76 TYR A N 1
ATOM 617 C CA . TYR A 1 76 ? 6.312 -3.820 -11.448 1.00 86.44 76 TYR A CA 1
ATOM 618 C C . TYR A 1 76 ? 7.580 -3.313 -10.759 1.00 86.44 76 TYR A C 1
ATOM 620 O O . TYR A 1 76 ? 8.035 -3.891 -9.772 1.00 86.44 76 TYR A O 1
ATOM 628 N N . LYS A 1 77 ? 8.176 -2.241 -11.295 1.00 86.88 77 LYS A N 1
ATOM 629 C CA . LYS A 1 77 ? 9.518 -1.768 -10.902 1.00 86.88 77 LYS A CA 1
ATOM 630 C C . LYS A 1 77 ? 9.518 -0.619 -9.895 1.00 86.88 77 LYS A C 1
ATOM 632 O O . LYS A 1 77 ? 10.586 -0.140 -9.526 1.00 86.88 77 LYS A O 1
ATOM 637 N N . TYR A 1 78 ? 8.352 -0.187 -9.418 1.00 92.94 78 TYR A N 1
ATOM 638 C CA . TYR A 1 78 ? 8.229 0.981 -8.544 1.00 92.94 78 TYR A CA 1
ATOM 639 C C . TYR A 1 78 ? 7.782 0.570 -7.133 1.00 92.94 78 TYR A C 1
ATOM 641 O O . TYR A 1 78 ? 6.592 0.640 -6.817 1.00 92.94 78 TYR A O 1
ATOM 649 N N . PRO A 1 79 ? 8.710 0.121 -6.263 1.00 94.75 79 PRO A N 1
ATOM 650 C CA . PRO A 1 79 ? 8.370 -0.330 -4.925 1.00 94.75 79 PRO A CA 1
ATOM 651 C C . PRO A 1 79 ? 8.154 0.819 -3.939 1.00 94.75 79 PRO A C 1
ATOM 653 O O . PRO A 1 79 ? 8.821 1.857 -3.978 1.00 94.75 79 PRO A O 1
ATOM 656 N N . PHE A 1 80 ? 7.260 0.574 -2.993 1.00 95.94 80 PHE A N 1
ATOM 657 C CA . PHE A 1 80 ? 7.122 1.313 -1.748 1.00 95.94 80 PHE A CA 1
ATOM 658 C C . PHE A 1 80 ? 6.869 0.332 -0.600 1.00 95.94 80 PHE A C 1
ATOM 660 O O . PHE A 1 80 ? 6.501 -0.830 -0.808 1.00 95.94 80 PHE A O 1
ATOM 667 N N . GLN A 1 81 ? 7.103 0.788 0.623 1.00 95.69 81 GLN A N 1
ATOM 668 C CA . GLN A 1 81 ? 6.962 -0.020 1.825 1.00 95.69 81 GLN A CA 1
ATOM 669 C C . GLN A 1 81 ? 6.015 0.634 2.825 1.00 95.69 81 GLN A C 1
ATOM 671 O O . GLN A 1 81 ? 5.986 1.855 2.947 1.00 95.69 81 GLN A O 1
ATOM 676 N N . VAL A 1 82 ? 5.258 -0.192 3.545 1.00 96.31 82 VAL A N 1
ATOM 677 C CA . VAL A 1 82 ? 4.343 0.214 4.617 1.00 96.31 82 VAL A CA 1
ATOM 678 C C . VAL A 1 82 ? 4.721 -0.557 5.879 1.00 96.31 82 VAL A C 1
ATOM 680 O O . VAL A 1 82 ? 4.587 -1.784 5.924 1.00 96.31 82 VAL A O 1
ATOM 683 N N . LEU A 1 83 ? 5.214 0.149 6.894 1.00 94.69 83 LEU A N 1
ATOM 684 C CA . LEU A 1 83 ? 5.528 -0.403 8.210 1.00 94.69 83 LEU A CA 1
ATOM 685 C C . LEU A 1 83 ? 4.279 -0.338 9.094 1.00 94.69 83 LEU A C 1
ATOM 687 O O . LEU A 1 83 ? 3.746 0.744 9.322 1.00 94.69 83 LEU A O 1
ATOM 691 N N . HIS A 1 84 ? 3.834 -1.476 9.621 1.00 93.44 84 HIS A N 1
ATOM 692 C CA . HIS A 1 84 ? 2.684 -1.579 10.531 1.00 93.44 84 HIS A CA 1
ATOM 693 C C . HIS A 1 84 ? 2.925 -2.703 11.536 1.00 93.44 84 HIS A C 1
ATOM 695 O O . HIS A 1 84 ? 3.465 -3.734 11.154 1.00 93.44 84 HIS A O 1
ATOM 701 N N . ASP A 1 85 ? 2.583 -2.516 12.814 1.00 85.81 85 ASP A N 1
ATOM 702 C CA . ASP A 1 85 ? 2.625 -3.584 13.840 1.00 85.81 85 ASP A CA 1
ATOM 703 C C . ASP A 1 85 ? 3.910 -4.439 13.899 1.00 85.81 85 ASP A C 1
ATOM 705 O O . ASP A 1 85 ? 3.867 -5.611 14.267 1.00 85.81 85 ASP A O 1
ATOM 709 N N . ASN A 1 86 ? 5.058 -3.874 13.514 1.00 87.00 86 ASN A N 1
ATOM 710 C CA . ASN A 1 86 ? 6.368 -4.543 13.410 1.00 87.00 86 ASN A CA 1
ATOM 711 C C . ASN A 1 86 ? 6.552 -5.459 12.181 1.00 87.00 86 ASN A C 1
ATOM 713 O O . ASN A 1 86 ? 7.542 -6.180 12.083 1.00 87.00 86 ASN A O 1
ATOM 717 N N . TYR A 1 87 ? 5.646 -5.398 11.209 1.00 90.31 87 TYR A N 1
ATOM 718 C CA . TYR A 1 87 ? 5.777 -6.027 9.901 1.00 90.31 87 TYR A CA 1
ATOM 719 C C . TYR A 1 87 ? 5.972 -4.987 8.800 1.00 90.31 87 TYR A C 1
ATOM 721 O O . TYR A 1 87 ? 5.336 -3.933 8.780 1.00 90.31 87 TYR A O 1
ATOM 729 N N . LEU A 1 88 ? 6.802 -5.336 7.819 1.00 91.88 88 LEU A N 1
ATOM 730 C CA . LEU A 1 88 ? 7.028 -4.514 6.638 1.00 91.88 88 LEU A CA 1
ATOM 731 C C . LEU A 1 88 ? 6.299 -5.105 5.433 1.00 91.88 88 LEU A C 1
ATOM 733 O O . LEU A 1 88 ? 6.560 -6.230 4.999 1.00 91.88 88 LEU A O 1
ATOM 737 N N . LEU A 1 89 ? 5.344 -4.350 4.899 1.00 94.62 89 LEU A N 1
ATOM 738 C CA . LEU A 1 89 ? 4.639 -4.684 3.672 1.00 94.62 89 LEU A CA 1
ATOM 739 C C . LEU A 1 89 ? 5.331 -4.010 2.487 1.00 94.62 89 LEU A C 1
ATOM 741 O O . LEU A 1 89 ? 5.238 -2.798 2.341 1.00 94.62 89 LEU A O 1
ATOM 745 N N . TYR A 1 90 ? 5.951 -4.800 1.613 1.00 94.38 90 TYR A N 1
ATOM 746 C CA . TYR A 1 90 ? 6.441 -4.313 0.322 1.00 94.38 90 TYR A CA 1
ATOM 747 C C . TYR A 1 90 ? 5.372 -4.455 -0.759 1.00 94.38 90 TYR A C 1
ATOM 749 O O . TYR A 1 90 ? 4.806 -5.543 -0.951 1.00 94.38 90 TYR A O 1
ATOM 757 N N . VAL A 1 91 ? 5.142 -3.358 -1.473 1.00 95.62 91 VAL A N 1
ATOM 758 C CA . VAL A 1 91 ? 4.195 -3.250 -2.580 1.00 95.62 91 VAL A CA 1
ATOM 759 C C . VAL A 1 91 ? 4.910 -2.646 -3.780 1.00 95.62 91 VAL A C 1
ATOM 761 O O . VAL A 1 91 ? 5.729 -1.747 -3.631 1.00 95.62 91 VAL A O 1
ATOM 764 N N . PHE A 1 92 ? 4.613 -3.152 -4.968 1.00 95.56 92 PHE A N 1
ATOM 765 C CA . PHE A 1 92 ? 5.178 -2.691 -6.228 1.00 95.56 92 PHE A CA 1
ATOM 766 C C . PHE A 1 92 ? 4.039 -2.142 -7.076 1.00 95.56 92 PHE A C 1
ATOM 768 O O . PHE A 1 92 ? 3.028 -2.828 -7.247 1.00 95.56 92 PHE A O 1
ATOM 775 N N . ALA A 1 93 ? 4.212 -0.919 -7.568 1.00 95.56 93 ALA A N 1
ATOM 776 C CA . ALA A 1 93 ? 3.280 -0.222 -8.444 1.00 95.56 93 ALA A CA 1
ATOM 777 C C . ALA A 1 93 ? 3.673 -0.373 -9.925 1.00 95.56 93 ALA A C 1
ATOM 779 O O . ALA A 1 93 ? 4.866 -0.555 -10.211 1.00 95.56 93 ALA A O 1
ATOM 780 N N . PRO A 1 94 ? 2.700 -0.307 -10.855 1.00 94.38 94 PRO A N 1
ATOM 781 C CA . PRO A 1 94 ? 2.956 -0.435 -12.290 1.00 94.38 94 PRO A CA 1
ATOM 782 C C . PRO A 1 94 ? 3.883 0.662 -12.818 1.00 94.38 94 PRO A C 1
ATOM 784 O O . PRO A 1 94 ? 4.767 0.375 -13.622 1.00 94.38 94 PRO A O 1
ATOM 787 N N . ASP A 1 95 ? 3.739 1.885 -12.308 1.00 94.56 95 ASP A N 1
ATOM 788 C CA . ASP A 1 95 ? 4.498 3.055 -12.741 1.00 94.56 95 ASP A CA 1
ATOM 789 C C . ASP A 1 95 ? 4.886 3.984 -11.569 1.00 94.56 95 ASP A C 1
ATOM 791 O O . ASP A 1 95 ? 4.520 3.785 -10.399 1.00 94.56 95 ASP A O 1
ATOM 795 N N . ARG A 1 96 ? 5.692 5.005 -11.885 1.00 94.25 96 ARG A N 1
ATOM 796 C CA . ARG A 1 96 ? 6.202 5.985 -10.918 1.00 94.25 96 ARG A CA 1
ATOM 797 C C . ARG A 1 96 ? 5.087 6.819 -10.292 1.00 94.25 96 ARG A C 1
ATOM 799 O O . ARG A 1 96 ? 5.172 7.107 -9.096 1.00 94.25 96 ARG A O 1
ATOM 806 N N . GLU A 1 97 ? 4.100 7.223 -11.082 1.00 96.25 97 GLU A N 1
ATOM 807 C CA . GLU A 1 97 ? 3.019 8.113 -10.657 1.00 96.25 97 GLU A CA 1
ATOM 808 C C . GLU A 1 97 ? 2.069 7.388 -9.711 1.00 96.25 97 GLU A C 1
ATOM 810 O O . GLU A 1 97 ? 1.740 7.914 -8.649 1.00 96.25 97 GLU A O 1
ATOM 815 N N . SER A 1 98 ? 1.713 6.145 -10.041 1.00 96.88 98 SER A N 1
ATOM 816 C CA . SER A 1 98 ? 0.979 5.223 -9.182 1.00 96.88 98 SER A CA 1
ATOM 817 C C . SER A 1 98 ? 1.664 5.094 -7.824 1.00 96.88 98 SER A C 1
ATOM 819 O O . SER A 1 98 ? 1.062 5.414 -6.796 1.00 96.88 98 SER A O 1
ATOM 821 N N . ARG A 1 99 ? 2.964 4.766 -7.794 1.00 96.94 99 ARG A N 1
ATOM 822 C CA . ARG A 1 99 ? 3.730 4.710 -6.537 1.00 96.94 99 ARG A CA 1
ATOM 823 C C . ARG A 1 99 ? 3.636 6.015 -5.742 1.00 96.94 99 ARG A C 1
ATOM 825 O O . ARG A 1 99 ? 3.421 5.973 -4.532 1.00 96.94 99 ARG A O 1
ATOM 832 N N . GLN A 1 100 ? 3.848 7.161 -6.391 1.00 96.50 100 GLN A N 1
ATOM 833 C CA . GLN A 1 100 ? 3.821 8.462 -5.718 1.00 96.50 100 GLN A CA 1
ATOM 834 C C . GLN A 1 100 ? 2.443 8.770 -5.139 1.00 96.50 100 GLN A C 1
ATOM 836 O O . GLN A 1 100 ? 2.359 9.179 -3.984 1.00 96.50 100 GLN A O 1
ATOM 841 N N . ARG A 1 101 ? 1.380 8.510 -5.904 1.00 97.00 101 ARG A N 1
ATOM 842 C CA . ARG A 1 101 ? -0.009 8.685 -5.479 1.00 97.00 101 ARG A CA 1
ATOM 843 C C . ARG A 1 101 ? -0.310 7.843 -4.243 1.00 97.00 101 ARG A C 1
ATOM 845 O O . ARG A 1 101 ? -0.792 8.377 -3.252 1.00 97.00 101 ARG A O 1
ATOM 852 N N . TRP A 1 102 ? 0.065 6.563 -4.256 1.00 97.56 102 TRP A N 1
ATOM 853 C CA . TRP A 1 102 ? -0.106 5.673 -3.106 1.00 97.56 102 TRP A CA 1
ATOM 854 C C . TRP A 1 102 ? 0.642 6.154 -1.865 1.00 97.56 102 TRP A C 1
ATOM 856 O O . TRP A 1 102 ? 0.049 6.233 -0.791 1.00 97.56 102 TRP A O 1
ATOM 866 N N . VAL A 1 103 ? 1.926 6.497 -1.994 1.00 96.56 103 VAL A N 1
ATOM 867 C CA . VAL A 1 103 ? 2.731 6.972 -0.857 1.00 96.56 103 VAL A CA 1
ATOM 868 C C . VAL A 1 103 ? 2.183 8.286 -0.307 1.00 96.56 103 VAL A C 1
ATOM 870 O O . VAL A 1 103 ? 2.043 8.413 0.906 1.00 96.56 103 VAL A O 1
ATOM 873 N N . PHE A 1 104 ? 1.836 9.236 -1.177 1.00 95.44 104 PHE A N 1
ATOM 874 C CA . PHE A 1 104 ? 1.274 10.523 -0.779 1.00 95.44 104 PHE A CA 1
ATOM 875 C C . PHE A 1 104 ? -0.060 10.348 -0.047 1.00 95.44 104 PHE A C 1
ATOM 877 O O . PHE A 1 104 ? -0.190 10.782 1.092 1.00 95.44 104 PHE A O 1
ATOM 884 N N . THR A 1 105 ? -1.026 9.637 -0.637 1.00 94.62 105 THR A N 1
ATOM 885 C CA . THR A 1 105 ? -2.348 9.457 -0.020 1.00 94.62 105 THR A CA 1
ATOM 886 C C . THR A 1 105 ? -2.285 8.649 1.276 1.00 94.62 105 THR A C 1
ATOM 888 O O . THR A 1 105 ? -3.033 8.942 2.205 1.00 94.62 105 THR A O 1
ATOM 891 N N . LEU A 1 106 ? -1.390 7.661 1.385 1.00 94.75 106 LEU A N 1
ATOM 892 C CA . LEU A 1 106 ? -1.182 6.936 2.642 1.00 94.75 106 LEU A CA 1
ATOM 893 C C . LEU A 1 106 ? -0.556 7.825 3.724 1.00 94.75 106 LEU A C 1
ATOM 895 O O . LEU A 1 106 ? -0.948 7.716 4.882 1.00 94.75 106 LEU A O 1
ATOM 899 N N . LYS A 1 107 ? 0.393 8.703 3.370 1.00 91.38 107 LYS A N 1
ATOM 900 C CA . LYS A 1 107 ? 0.966 9.673 4.315 1.00 91.38 107 LYS A CA 1
ATOM 901 C C . LYS A 1 107 ? -0.093 10.669 4.782 1.00 91.38 107 LYS A C 1
ATOM 903 O O . LYS A 1 107 ? -0.285 10.794 5.983 1.00 91.38 107 LYS A O 1
ATOM 908 N N . GLU A 1 108 ? -0.841 11.279 3.866 1.00 86.50 108 GLU A N 1
ATOM 909 C CA . GLU A 1 108 ? -1.932 12.210 4.196 1.00 86.50 108 GLU A CA 1
ATOM 910 C C . GLU A 1 108 ? -3.032 11.546 5.038 1.00 86.50 108 GLU A C 1
ATOM 912 O O . GLU A 1 108 ? -3.525 12.129 5.999 1.00 86.50 108 GLU A O 1
ATOM 917 N N . GLY A 1 109 ? -3.392 10.297 4.721 1.00 71.94 109 GLY A N 1
ATOM 918 C CA . GLY A 1 109 ? -4.375 9.526 5.485 1.00 71.94 109 GLY A CA 1
ATOM 919 C C . GLY A 1 109 ? -3.912 9.135 6.894 1.00 71.94 109 GLY A C 1
ATOM 920 O O . GLY A 1 109 ? -4.753 8.932 7.764 1.00 71.94 109 GLY A O 1
ATOM 921 N N . ASN A 1 110 ? -2.598 9.046 7.132 1.00 61.19 110 ASN A N 1
ATOM 922 C CA . ASN A 1 110 ? -2.017 8.807 8.459 1.00 61.19 110 ASN A CA 1
ATOM 923 C C . ASN A 1 110 ? -1.761 10.112 9.234 1.00 61.19 110 ASN A C 1
ATOM 925 O O . ASN A 1 110 ? -1.780 10.107 10.462 1.00 61.19 110 ASN A O 1
ATOM 929 N N . LEU A 1 111 ? -1.520 11.224 8.531 1.00 53.22 111 LEU A N 1
ATOM 930 C CA . LEU A 1 111 ? -1.221 12.547 9.090 1.00 53.22 111 LEU A CA 1
ATOM 931 C C . LEU A 1 111 ? -2.466 13.336 9.515 1.00 53.22 111 LEU A C 1
ATOM 933 O O . LEU A 1 111 ? -2.358 14.531 9.776 1.00 53.22 111 LEU A O 1
ATOM 937 N N . SER A 1 112 ? -3.634 12.704 9.641 1.00 42.94 112 SER A N 1
ATOM 938 C CA . SER A 1 112 ? -4.767 13.326 10.328 1.00 42.94 112 SER A CA 1
ATOM 939 C C . SER A 1 112 ? -4.813 12.900 11.802 1.00 42.94 112 SER A C 1
ATOM 941 O O . SER A 1 112 ? -5.514 11.937 12.133 1.00 42.94 112 SER A O 1
ATOM 943 N N . PRO A 1 113 ? -4.131 13.594 12.733 1.00 44.94 113 PRO A N 1
ATOM 944 C CA . PRO A 1 113 ? -4.625 1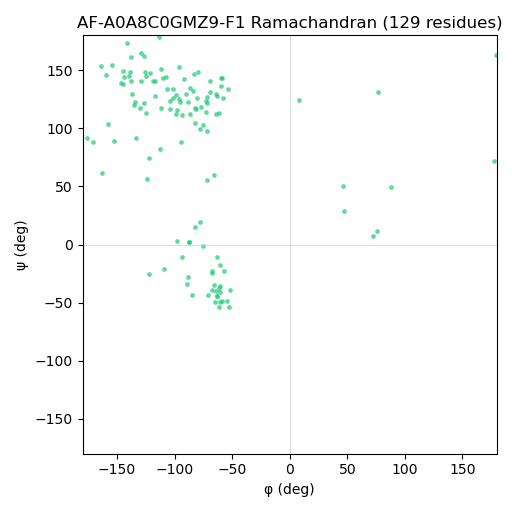3.648 14.089 1.00 44.94 113 PRO A CA 1
ATOM 945 C C . PRO A 1 113 ? -5.842 14.574 14.049 1.00 44.94 113 PRO A C 1
ATOM 947 O O . PRO A 1 113 ? -5.712 15.765 13.798 1.00 44.94 113 PRO A O 1
ATOM 950 N N . VAL A 1 114 ? -7.023 14.019 14.313 1.00 41.03 114 VAL A N 1
ATOM 951 C CA . VAL A 1 114 ? -8.272 14.771 14.494 1.00 41.03 114 VAL A CA 1
ATOM 952 C C . VAL A 1 114 ? -8.912 15.269 13.186 1.00 41.03 114 VAL A C 1
ATOM 954 O O . VAL A 1 114 ? -8.289 15.814 12.287 1.00 41.03 114 VAL A O 1
ATOM 957 N N . CYS A 1 115 ? -10.211 14.995 13.086 1.00 39.16 115 CYS A N 1
ATOM 958 C CA . CYS A 1 115 ? -11.242 15.773 12.405 1.00 39.16 115 CYS A CA 1
ATOM 959 C C . CYS A 1 115 ? -10.763 16.974 11.554 1.00 39.16 115 CYS A C 1
ATOM 961 O O . CYS A 1 115 ? -10.204 17.926 12.086 1.00 39.16 115 CYS A O 1
ATOM 963 N N . ASN A 1 116 ? -11.131 17.008 10.266 1.00 39.09 116 ASN A N 1
ATOM 964 C CA . ASN A 1 116 ? -11.195 18.242 9.467 1.00 39.09 116 ASN A CA 1
ATOM 965 C C . ASN A 1 116 ? -12.292 19.197 10.007 1.00 39.09 116 ASN A C 1
ATOM 967 O O . ASN A 1 116 ? -13.234 19.541 9.297 1.00 39.09 116 ASN A O 1
ATOM 971 N N 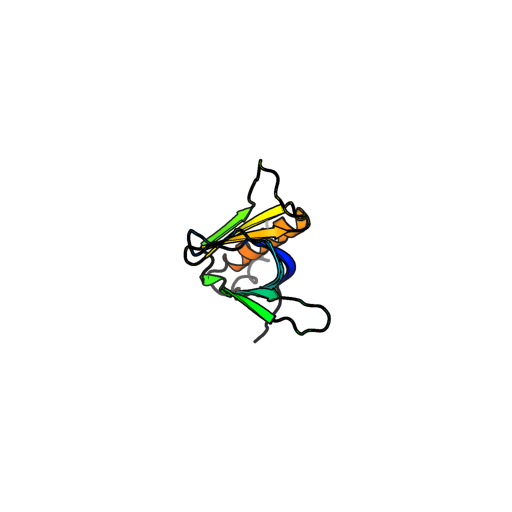. GLN A 1 117 ? -12.198 19.629 11.261 1.00 44.12 117 GLN A N 1
ATOM 972 C CA . GLN A 1 117 ? -12.598 20.980 11.632 1.00 44.12 117 GLN A CA 1
ATOM 973 C C . GLN A 1 117 ? -11.354 21.836 11.382 1.00 44.12 117 GLN A C 1
ATOM 975 O O . GLN A 1 117 ? -10.261 21.420 11.731 1.00 44.12 117 GLN A O 1
ATOM 980 N N . ILE A 1 118 ? -11.497 23.001 10.751 1.00 44.34 118 ILE A N 1
ATOM 981 C CA . ILE A 1 118 ? -10.406 23.813 10.166 1.00 44.34 118 ILE A CA 1
ATOM 982 C C . ILE A 1 118 ? -10.059 23.425 8.709 1.00 44.34 118 ILE A C 1
ATOM 984 O O . ILE A 1 118 ? -8.912 23.308 8.296 1.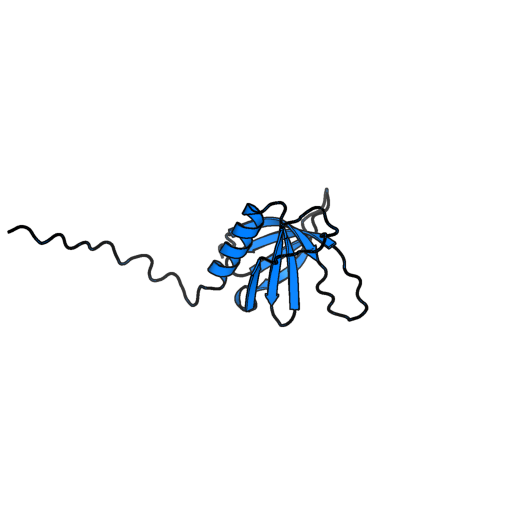00 44.34 118 ILE A O 1
ATOM 988 N N . LYS A 1 119 ? -11.084 23.332 7.858 1.00 45.09 119 LYS A N 1
ATOM 989 C CA . LYS A 1 119 ? -11.009 23.929 6.509 1.00 45.09 119 LYS A CA 1
ATOM 990 C C . LYS A 1 119 ? -12.182 24.890 6.320 1.00 45.09 119 LYS A C 1
ATOM 992 O O . LYS A 1 119 ? -13.007 24.701 5.441 1.00 45.09 119 LYS A O 1
ATOM 997 N N . SER A 1 120 ? -12.303 25.875 7.210 1.00 45.88 120 SER A N 1
ATOM 998 C CA . SER A 1 120 ? -13.203 27.024 7.029 1.00 45.88 120 SER A CA 1
ATOM 999 C C . SER A 1 120 ? -12.819 28.162 7.976 1.00 45.88 120 SER A C 1
ATOM 1001 O O . SER A 1 120 ? -13.581 28.536 8.858 1.00 45.88 120 SER A O 1
ATOM 1003 N N . SER A 1 121 ? -11.608 28.689 7.832 1.00 46.62 121 SER A N 1
ATOM 1004 C CA . SER A 1 121 ? -11.263 30.018 8.349 1.00 46.62 121 SER A CA 1
ATOM 1005 C C . SER A 1 121 ? -9.889 30.410 7.827 1.00 46.62 121 SER A C 1
ATOM 1007 O O . SER A 1 121 ? -8.872 30.111 8.442 1.00 46.62 121 SER A O 1
ATOM 1009 N N . LYS A 1 122 ? -9.873 31.027 6.642 1.00 42.88 122 LYS A N 1
ATOM 1010 C CA . LYS A 1 122 ? -8.922 32.071 6.215 1.00 42.88 122 LYS A CA 1
ATOM 1011 C C . LYS A 1 122 ? -9.215 32.451 4.760 1.00 42.88 122 LYS A C 1
ATOM 1013 O O . LYS A 1 122 ? -8.469 32.141 3.842 1.00 42.88 122 LYS A O 1
ATOM 1018 N N . SER A 1 123 ? -10.329 33.150 4.581 1.00 47.81 123 SER A N 1
ATOM 1019 C CA . SER A 1 123 ? -10.486 34.163 3.538 1.00 47.81 123 SER A CA 1
ATOM 1020 C C . SER A 1 123 ? -10.850 35.466 4.245 1.00 47.81 123 SER A C 1
ATOM 1022 O O . SER A 1 123 ? -12.006 35.869 4.288 1.00 47.81 123 SER A O 1
ATOM 1024 N N . LEU A 1 124 ? -9.860 36.073 4.891 1.00 40.62 124 LEU A N 1
ATOM 1025 C CA . LEU A 1 124 ? -9.916 37.463 5.327 1.00 40.62 124 LEU A CA 1
ATOM 1026 C C . LEU A 1 124 ? -8.589 38.080 4.901 1.00 40.62 124 LEU A C 1
ATOM 1028 O O . LEU A 1 124 ? -7.580 37.959 5.589 1.00 40.62 124 LEU A O 1
ATOM 1032 N N . ILE A 1 125 ? -8.598 38.648 3.700 1.00 42.34 125 ILE A N 1
ATOM 1033 C CA . ILE A 1 125 ? -7.624 39.643 3.267 1.00 42.34 125 ILE A CA 1
ATOM 1034 C C . ILE A 1 125 ? -8.132 40.968 3.848 1.00 42.34 125 ILE A C 1
ATOM 1036 O O . ILE A 1 125 ? -9.229 41.379 3.466 1.00 42.34 125 ILE A O 1
ATOM 1040 N N . PRO A 1 126 ? -7.408 41.660 4.740 1.00 40.94 126 PRO A N 1
ATOM 1041 C CA . PRO A 1 126 ? -7.646 43.074 4.956 1.00 40.94 126 PRO A CA 1
ATOM 1042 C C . PRO A 1 126 ? -6.904 43.831 3.852 1.00 40.94 126 PRO A C 1
ATOM 1044 O O . PRO A 1 126 ? -5.679 43.931 3.861 1.00 40.94 126 PRO A O 1
ATOM 1047 N N . ALA A 1 127 ? -7.655 44.334 2.876 1.00 42.81 127 ALA A N 1
ATOM 1048 C CA . ALA A 1 127 ? -7.185 45.394 2.002 1.00 42.81 127 ALA A CA 1
ATOM 1049 C C . ALA A 1 127 ? -7.231 46.703 2.796 1.00 42.81 127 ALA A C 1
ATOM 1051 O O . ALA A 1 127 ? -8.304 47.260 3.002 1.00 42.81 127 ALA A O 1
ATOM 1052 N N . LEU A 1 128 ? -6.081 47.175 3.271 1.00 42.69 128 LEU A N 1
ATOM 1053 C CA . LEU A 1 128 ? -5.914 48.557 3.709 1.00 42.69 128 LEU A CA 1
ATOM 1054 C C . LEU A 1 128 ? -4.432 48.911 3.658 1.00 42.69 128 LEU A C 1
ATOM 1056 O O . LEU A 1 128 ? -3.668 48.468 4.507 1.00 42.69 128 LEU A O 1
ATOM 1060 N N . LEU A 1 129 ? -4.058 49.675 2.629 1.00 35.94 129 LEU A N 1
ATOM 1061 C CA . LEU A 1 129 ? -3.029 50.720 2.651 1.00 35.94 129 LEU A CA 1
ATOM 1062 C C . LEU A 1 129 ? -3.011 51.405 1.275 1.00 35.94 129 LEU A C 1
ATOM 1064 O O . LEU A 1 129 ? -2.359 50.961 0.335 1.00 35.94 129 LEU A O 1
ATOM 1068 N N . SER A 1 130 ? -3.793 52.476 1.171 1.00 40.59 130 SER A N 1
ATOM 1069 C CA . SER A 1 130 ? -3.617 53.560 0.205 1.00 40.59 130 SER A CA 1
ATOM 1070 C C . SER A 1 130 ? -4.224 54.812 0.831 1.00 40.59 130 SER A C 1
ATOM 1072 O O . SER A 1 130 ? -5.423 55.050 0.714 1.00 40.59 130 SER A O 1
ATOM 1074 N N . GLN A 1 131 ? -3.387 55.536 1.571 1.00 50.84 131 GLN A N 1
ATOM 1075 C CA . GLN A 1 131 ? -3.304 56.996 1.606 1.00 50.84 131 GLN A CA 1
ATOM 1076 C C . GLN A 1 131 ? -1.825 57.336 1.769 1.00 50.84 131 GLN A C 1
ATOM 1078 O O . GLN A 1 131 ? -1.162 56.612 2.549 1.00 50.84 131 GLN A O 1
#

InterPro domains:
  IPR001849 Pleckstrin homology domain [PF00169] (7-107)
  IPR001849 Pleckstrin homology domain [PS50003] (4-111)
  IPR001849 Pleckstrin homology domain [SM00233] (5-113)
  IPR011993 PH-like domain superfamily [G3DSA:2.30.29.30] (1-124)